Protein AF-A0A847TQL8-F1 (afdb_monomer)

Mean predicted aligned error: 7.05 Å

Structure (mmCIF, N/CA/C/O backbone):
data_AF-A0A847TQL8-F1
#
_entry.id   AF-A0A847TQL8-F1
#
loop_
_atom_site.group_PDB
_atom_site.id
_atom_site.type_symbol
_atom_site.label_atom_id
_atom_site.label_alt_id
_atom_site.label_comp_id
_atom_site.label_asym_id
_atom_site.label_entity_id
_atom_site.label_seq_id
_atom_site.pdbx_PDB_ins_code
_atom_site.Cartn_x
_atom_site.Cartn_y
_atom_site.Cartn_z
_atom_site.occupancy
_atom_site.B_iso_or_equiv
_atom_site.auth_seq_id
_atom_site.auth_comp_id
_atom_site.auth_asym_id
_atom_site.auth_atom_id
_atom_site.pdbx_PDB_model_num
ATOM 1 N N . ARG A 1 1 ? -15.020 -23.246 -9.853 1.00 45.59 1 ARG A N 1
ATOM 2 C CA . ARG A 1 1 ? -15.043 -21.832 -10.318 1.00 45.59 1 ARG A CA 1
ATOM 3 C C . ARG A 1 1 ? -15.490 -20.932 -9.155 1.00 45.59 1 ARG A C 1
ATOM 5 O O . ARG A 1 1 ? -16.682 -20.817 -8.919 1.00 45.59 1 ARG A O 1
ATOM 12 N N . LYS A 1 2 ? -14.569 -20.376 -8.351 1.00 48.03 2 LYS A N 1
ATOM 13 C CA . LYS A 1 2 ? -14.914 -19.567 -7.159 1.00 48.03 2 LYS A CA 1
ATOM 14 C C . LYS A 1 2 ? -14.966 -18.086 -7.560 1.00 48.03 2 LYS A C 1
ATOM 16 O O . LYS A 1 2 ? -13.958 -17.394 -7.501 1.00 48.03 2 LYS A O 1
ATOM 21 N N . ARG A 1 3 ? -16.114 -17.642 -8.083 1.00 57.88 3 ARG A N 1
ATOM 22 C CA . ARG A 1 3 ? -16.359 -16.225 -8.404 1.00 57.88 3 ARG A CA 1
ATOM 23 C C . ARG A 1 3 ? -16.504 -15.415 -7.096 1.00 57.88 3 ARG A C 1
ATOM 25 O O . ARG A 1 3 ? -17.026 -15.950 -6.122 1.00 57.88 3 ARG A O 1
ATOM 32 N N . TYR A 1 4 ? -16.056 -14.155 -7.102 1.00 62.69 4 TYR A N 1
ATOM 33 C CA . TYR A 1 4 ? -16.339 -13.111 -6.090 1.00 62.69 4 TYR A CA 1
ATOM 34 C C . TYR A 1 4 ? -15.659 -13.214 -4.710 1.00 62.69 4 TYR A C 1
ATOM 36 O O . TYR A 1 4 ? -16.274 -12.916 -3.694 1.00 62.69 4 TYR A O 1
ATOM 44 N N . LYS A 1 5 ? -14.386 -13.627 -4.629 1.00 75.44 5 LYS A N 1
ATOM 45 C CA . LYS A 1 5 ? -13.623 -13.489 -3.364 1.00 75.44 5 LYS A CA 1
ATOM 46 C C . LYS A 1 5 ? -12.709 -12.274 -3.328 1.00 75.44 5 LYS A C 1
ATOM 48 O O . LYS A 1 5 ? -12.542 -11.656 -2.283 1.00 75.44 5 LYS A O 1
ATOM 53 N N . TYR A 1 6 ? -12.110 -11.972 -4.464 1.00 82.31 6 TYR A N 1
ATOM 54 C CA . TYR A 1 6 ? -11.231 -10.839 -4.669 1.00 82.31 6 TYR A CA 1
ATOM 55 C C . TYR A 1 6 ? -11.198 -10.534 -6.165 1.00 82.31 6 TYR A C 1
ATOM 57 O O . TYR A 1 6 ? -11.468 -11.412 -6.990 1.00 82.31 6 TYR A O 1
ATOM 65 N N . ASN A 1 7 ? -10.861 -9.300 -6.502 1.00 87.50 7 ASN A N 1
ATOM 66 C CA . ASN A 1 7 ? -10.580 -8.849 -7.852 1.00 87.50 7 ASN A CA 1
ATOM 67 C C . ASN A 1 7 ? -9.190 -8.217 -7.871 1.00 87.50 7 ASN A C 1
ATOM 69 O O . ASN A 1 7 ? -8.826 -7.497 -6.945 1.00 87.50 7 ASN A O 1
ATOM 73 N N . GLY A 1 8 ? -8.401 -8.491 -8.900 1.00 90.88 8 GLY A N 1
ATOM 74 C CA . GLY A 1 8 ? -7.046 -7.976 -8.962 1.00 90.88 8 GLY A CA 1
ATOM 75 C C . GLY A 1 8 ? -6.226 -8.530 -10.112 1.00 90.88 8 GLY A C 1
ATOM 76 O O . GLY A 1 8 ? -6.578 -9.549 -10.704 1.00 90.88 8 GLY A O 1
ATOM 77 N N . GLY A 1 9 ? -5.117 -7.859 -10.389 1.00 94.50 9 GLY A N 1
ATOM 78 C CA . GLY A 1 9 ? -4.118 -8.243 -11.371 1.00 94.50 9 GLY A CA 1
ATOM 79 C C . GLY A 1 9 ? -2.725 -7.978 -10.817 1.00 94.50 9 GLY A C 1
ATOM 80 O O . GLY A 1 9 ? -2.505 -6.997 -10.113 1.00 94.50 9 GLY A O 1
ATOM 81 N N . LEU A 1 10 ? -1.792 -8.878 -11.108 1.00 95.62 10 LEU A N 1
ATOM 82 C CA . LEU A 1 10 ? -0.370 -8.700 -10.838 1.00 95.62 10 LEU A CA 1
ATOM 83 C C . LEU A 1 10 ? 0.345 -8.712 -12.184 1.00 95.62 10 LEU A C 1
ATOM 85 O O . LEU A 1 10 ? 0.195 -9.659 -12.954 1.00 95.62 10 LEU A O 1
ATOM 89 N N . ASN A 1 11 ? 1.121 -7.674 -12.453 1.00 96.31 11 ASN A N 1
ATOM 90 C CA . ASN A 1 11 ? 1.984 -7.593 -13.611 1.00 96.31 11 ASN A CA 1
ATOM 91 C C . ASN A 1 11 ? 3.410 -7.281 -13.160 1.00 96.31 11 ASN A C 1
ATOM 93 O O . ASN A 1 11 ? 3.661 -6.374 -12.363 1.00 96.31 11 ASN A O 1
ATOM 97 N N . LEU A 1 12 ? 4.331 -8.072 -13.693 1.00 95.56 12 LEU A N 1
ATOM 98 C CA . LEU A 1 12 ? 5.754 -7.950 -13.476 1.00 95.56 12 LEU A CA 1
ATOM 99 C C . LEU A 1 12 ? 6.413 -7.795 -14.840 1.00 95.56 12 LEU A C 1
ATOM 101 O O . LEU A 1 12 ? 6.272 -8.663 -15.700 1.00 95.56 12 LEU A O 1
ATOM 105 N N . SER A 1 13 ? 7.106 -6.682 -15.027 1.00 94.44 13 SER A N 1
ATOM 106 C CA . SER A 1 13 ? 7.786 -6.338 -16.269 1.00 94.44 13 SER A CA 1
ATOM 107 C C . SER A 1 13 ? 9.277 -6.186 -16.003 1.00 94.44 13 SER A C 1
ATOM 109 O O . SER A 1 13 ? 9.671 -5.497 -15.063 1.00 94.44 13 SER A O 1
ATOM 111 N N . PHE A 1 14 ? 10.101 -6.813 -16.838 1.00 94.00 14 PHE A N 1
ATOM 112 C CA . PHE A 1 14 ? 11.558 -6.711 -16.798 1.00 94.00 14 PHE A CA 1
ATOM 113 C C . PHE A 1 14 ? 12.082 -6.377 -18.185 1.00 94.00 14 PHE A C 1
ATOM 115 O O . PHE A 1 14 ? 11.607 -6.930 -19.176 1.00 94.00 14 PHE A O 1
ATOM 122 N N . ALA A 1 15 ? 13.086 -5.513 -18.245 1.00 93.12 15 ALA A N 1
ATOM 123 C CA . ALA A 1 15 ? 13.737 -5.137 -19.483 1.00 93.12 15 ALA A CA 1
ATOM 124 C C . ALA A 1 15 ? 15.240 -4.951 -19.273 1.00 93.12 15 ALA A C 1
ATOM 126 O O . ALA A 1 15 ? 15.699 -4.496 -18.226 1.00 93.12 15 ALA A O 1
ATOM 127 N N . ASN A 1 16 ? 16.012 -5.320 -20.289 1.00 92.25 16 ASN A N 1
ATOM 128 C CA . ASN A 1 16 ? 17.446 -5.082 -20.335 1.00 92.25 16 ASN A CA 1
ATOM 129 C C . ASN A 1 16 ? 17.763 -4.319 -21.618 1.00 92.25 16 ASN A C 1
ATOM 131 O O . ASN A 1 16 ? 17.829 -4.906 -22.699 1.00 92.25 16 ASN A O 1
ATOM 135 N N . THR A 1 17 ? 17.934 -3.011 -21.489 1.00 89.25 17 THR A N 1
ATOM 136 C CA . THR A 1 17 ? 18.168 -2.111 -22.613 1.00 89.25 17 THR A CA 1
ATOM 137 C C . THR A 1 17 ? 19.664 -1.908 -22.787 1.00 89.25 17 THR A C 1
ATOM 139 O O . THR A 1 17 ? 20.356 -1.508 -21.852 1.00 89.25 17 THR A O 1
ATOM 142 N N . ARG A 1 18 ? 20.178 -2.197 -23.984 1.00 89.12 18 ARG A N 1
ATOM 143 C CA . ARG A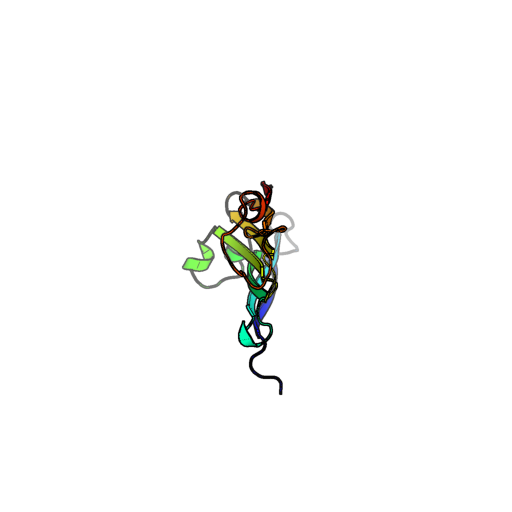 1 18 ? 21.588 -2.013 -24.349 1.00 89.12 18 ARG A CA 1
ATOM 144 C C . ARG A 1 18 ? 21.695 -0.813 -25.284 1.00 89.12 18 ARG A C 1
ATOM 146 O O . ARG A 1 18 ? 20.964 -0.749 -26.268 1.00 89.12 18 ARG A O 1
ATOM 153 N N . PHE A 1 19 ? 22.597 0.107 -24.979 1.00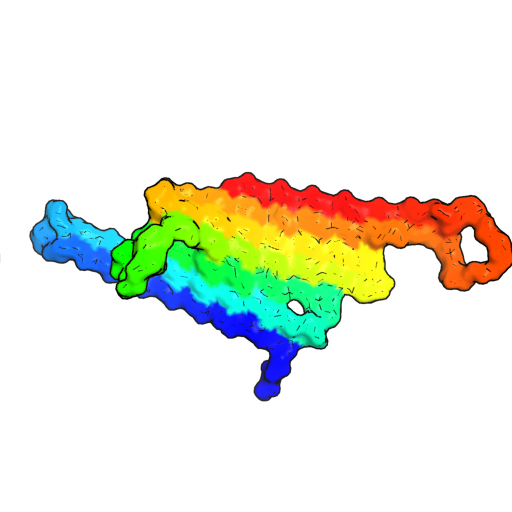 87.31 19 PHE A N 1
ATOM 154 C CA . PHE A 1 19 ? 22.896 1.279 -25.794 1.00 87.31 19 PHE A CA 1
ATOM 155 C C . PHE A 1 19 ? 24.312 1.154 -26.348 1.00 87.31 19 PHE A C 1
ATOM 157 O O . PHE A 1 19 ? 25.213 0.761 -25.609 1.00 87.31 19 PHE A O 1
ATOM 164 N N . GLY A 1 20 ? 24.494 1.508 -27.620 1.00 86.06 20 GLY A N 1
ATOM 165 C CA . GLY A 1 20 ? 25.793 1.464 -28.292 1.00 86.06 20 GLY A CA 1
ATOM 166 C C . GLY A 1 20 ? 26.251 0.058 -28.692 1.00 86.06 20 GLY A C 1
ATOM 167 O O . GLY A 1 20 ? 25.578 -0.946 -28.435 1.00 86.06 20 GLY A O 1
ATOM 168 N N . ASP A 1 21 ? 27.413 0.002 -29.340 1.00 84.75 21 ASP A N 1
ATOM 169 C CA . ASP A 1 21 ? 28.052 -1.243 -29.760 1.00 84.75 21 ASP A CA 1
ATOM 170 C C . ASP A 1 21 ? 28.888 -1.830 -28.604 1.00 84.75 21 ASP A C 1
ATOM 172 O O . ASP A 1 21 ? 29.770 -1.145 -28.082 1.00 84.75 21 ASP A O 1
ATOM 176 N N . PRO A 1 22 ? 28.675 -3.098 -28.204 1.00 83.12 22 PRO A N 1
ATOM 177 C CA . PRO A 1 22 ? 29.522 -3.781 -27.225 1.00 83.12 22 PRO A CA 1
ATOM 178 C C . PRO A 1 22 ? 31.026 -3.774 -27.549 1.00 83.12 22 PRO A C 1
ATOM 180 O O . PRO A 1 22 ? 31.841 -3.905 -26.633 1.00 83.12 22 PRO A O 1
ATOM 183 N N . ALA A 1 23 ? 31.400 -3.647 -28.825 1.00 82.81 23 ALA A N 1
ATOM 184 C CA . ALA A 1 23 ? 32.784 -3.548 -29.276 1.00 82.81 23 ALA A CA 1
ATOM 185 C C . ALA A 1 23 ? 33.431 -2.193 -28.932 1.00 82.81 23 ALA A C 1
ATOM 187 O O . ALA A 1 23 ? 34.651 -2.121 -28.779 1.00 82.81 23 ALA A O 1
ATOM 188 N N . VAL A 1 24 ? 32.635 -1.135 -28.738 1.00 84.06 24 VAL A N 1
ATOM 189 C CA . VAL A 1 24 ? 33.100 0.219 -28.404 1.00 84.06 24 VAL A CA 1
ATOM 190 C C . VAL A 1 24 ? 32.754 0.528 -26.945 1.00 84.06 24 VAL A C 1
ATOM 192 O O . VAL A 1 24 ? 31.738 1.140 -26.618 1.00 84.06 24 VAL A O 1
ATOM 195 N N . LYS A 1 25 ? 33.628 0.091 -26.027 1.00 75.25 25 LYS A N 1
ATOM 196 C CA . LYS A 1 25 ? 33.394 0.162 -24.568 1.00 75.25 25 LYS A CA 1
ATOM 197 C C . LYS A 1 25 ? 33.098 1.565 -24.023 1.00 75.25 25 LYS A C 1
ATOM 199 O O . LYS A 1 25 ? 32.470 1.662 -22.976 1.00 75.25 25 LYS A O 1
ATOM 204 N N . SER A 1 26 ? 33.555 2.627 -24.686 1.00 81.75 26 SER A N 1
ATOM 205 C CA . SER A 1 26 ? 33.304 4.013 -24.267 1.00 81.75 26 SER A CA 1
ATOM 206 C C . SER A 1 26 ? 31.854 4.460 -24.474 1.00 81.75 26 SER A C 1
ATOM 208 O O . SER A 1 26 ? 31.407 5.375 -23.790 1.00 81.75 26 SER A O 1
ATOM 210 N N . GLU A 1 27 ? 31.124 3.823 -25.391 1.00 81.75 27 GLU A N 1
ATOM 211 C CA . GLU A 1 27 ? 29.742 4.177 -25.750 1.00 81.75 27 GLU A CA 1
ATOM 212 C C . GLU A 1 27 ? 28.723 3.131 -25.279 1.00 81.75 27 GLU A C 1
ATOM 214 O O . GLU A 1 27 ? 27.522 3.403 -25.216 1.00 81.75 27 GLU A O 1
ATOM 219 N N . PHE A 1 28 ? 29.196 1.934 -24.919 1.00 87.00 28 PHE A N 1
ATOM 220 C CA . PHE A 1 28 ? 28.338 0.855 -24.462 1.00 87.00 28 PHE A CA 1
ATOM 221 C C . PHE A 1 28 ? 27.821 1.103 -23.041 1.00 87.00 28 PHE A C 1
ATOM 223 O O . PHE A 1 28 ? 28.586 1.150 -22.076 1.00 87.00 28 PHE A O 1
ATOM 230 N N . SER A 1 29 ? 26.499 1.171 -22.886 1.00 87.06 29 SER A N 1
ATOM 231 C CA . SER A 1 29 ? 25.857 1.144 -21.570 1.00 87.06 29 SER A CA 1
ATOM 232 C C . SER A 1 29 ? 24.669 0.194 -21.548 1.00 87.06 29 SER A C 1
ATOM 234 O O . SER A 1 29 ? 24.048 -0.101 -22.570 1.00 87.06 29 SER A O 1
ATOM 236 N N . THR A 1 30 ? 24.345 -0.311 -20.362 1.00 88.56 30 THR A N 1
ATOM 237 C CA . THR A 1 30 ? 23.204 -1.206 -20.165 1.00 88.56 30 THR A CA 1
ATOM 238 C C . THR A 1 30 ? 22.335 -0.704 -19.033 1.00 88.56 30 THR A C 1
ATOM 240 O O . THR A 1 30 ? 22.850 -0.382 -17.962 1.00 88.56 30 THR A O 1
ATOM 243 N N . SER A 1 31 ? 21.025 -0.700 -19.241 1.00 89.75 31 SER A N 1
ATOM 244 C CA . SER A 1 31 ? 20.032 -0.390 -18.222 1.00 89.75 31 SER A CA 1
ATOM 245 C C . SER A 1 31 ? 19.179 -1.624 -17.956 1.00 89.75 31 SER A C 1
ATOM 247 O O . SER A 1 31 ? 18.575 -2.183 -18.870 1.00 89.75 31 SER A O 1
ATOM 249 N N . LYS A 1 32 ? 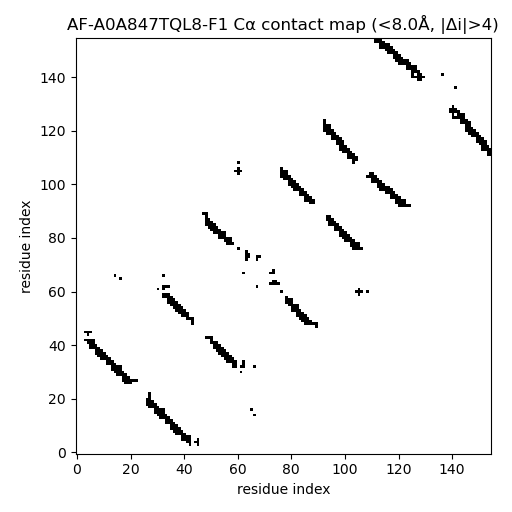19.172 -2.074 -16.699 1.00 92.94 32 LYS A N 1
ATOM 250 C CA . LYS A 1 32 ? 18.322 -3.169 -16.230 1.00 92.94 32 LYS A CA 1
ATOM 251 C C . LYS A 1 32 ? 17.153 -2.557 -15.484 1.00 92.94 32 LYS A C 1
ATOM 253 O O . LYS A 1 32 ? 17.327 -2.031 -14.387 1.00 92.94 32 LYS A O 1
ATOM 258 N N . ASP A 1 33 ? 15.984 -2.634 -16.090 1.00 94.38 33 ASP A N 1
ATOM 259 C CA . ASP A 1 33 ? 14.775 -2.009 -15.593 1.00 94.38 33 ASP A CA 1
ATOM 260 C C . ASP A 1 33 ? 13.751 -3.054 -15.176 1.00 94.38 33 ASP A C 1
ATOM 262 O O . ASP A 1 33 ? 13.611 -4.109 -15.799 1.00 94.38 33 ASP A O 1
ATOM 266 N N . PHE A 1 34 ? 12.998 -2.741 -14.127 1.00 95.06 34 PHE A N 1
ATOM 267 C CA . PHE A 1 34 ? 11.856 -3.548 -13.727 1.00 95.06 34 PHE A CA 1
ATOM 268 C C . PHE A 1 34 ? 10.701 -2.671 -13.266 1.00 95.06 34 PHE A C 1
ATOM 270 O O . PHE A 1 34 ? 10.899 -1.552 -12.786 1.00 95.06 34 PHE A O 1
ATOM 277 N N . ARG A 1 35 ? 9.488 -3.207 -13.388 1.00 94.75 35 ARG A N 1
ATOM 278 C CA . ARG A 1 35 ? 8.274 -2.617 -12.836 1.00 94.75 35 ARG A CA 1
ATOM 279 C C . ARG A 1 35 ? 7.353 -3.700 -12.304 1.00 94.75 35 ARG A C 1
ATOM 281 O O . ARG A 1 35 ? 7.091 -4.698 -12.971 1.00 94.75 35 ARG A O 1
ATOM 288 N N . VAL A 1 36 ? 6.831 -3.460 -11.113 1.00 96.06 36 VAL A N 1
ATOM 289 C CA . VAL A 1 36 ? 5.793 -4.251 -10.466 1.00 96.06 36 VAL A CA 1
ATOM 290 C C . VAL A 1 36 ? 4.541 -3.395 -10.406 1.00 96.06 36 VAL A C 1
ATOM 292 O O . VAL A 1 36 ? 4.559 -2.303 -9.838 1.00 96.06 36 VAL A O 1
ATOM 295 N N . THR A 1 37 ? 3.445 -3.899 -10.960 1.00 96.38 37 THR A N 1
ATOM 296 C CA . THR A 1 37 ? 2.119 -3.326 -10.739 1.00 96.38 37 THR A CA 1
ATOM 297 C C . THR A 1 37 ? 1.200 -4.392 -10.173 1.00 96.38 37 THR A C 1
ATOM 299 O O . THR A 1 37 ? 1.118 -5.504 -10.689 1.00 96.38 37 THR A O 1
ATOM 302 N N . TRP A 1 38 ? 0.538 -4.079 -9.068 1.00 96.62 38 TRP A N 1
ATOM 303 C CA . TRP A 1 38 ? -0.382 -5.001 -8.424 1.00 96.62 38 TRP A CA 1
ATOM 304 C C . TRP A 1 38 ? -1.605 -4.251 -7.937 1.00 96.62 38 TRP A C 1
ATOM 306 O O . TRP A 1 38 ? -1.516 -3.393 -7.063 1.00 96.62 38 TRP A O 1
ATOM 316 N N . ASN A 1 39 ? -2.757 -4.596 -8.492 1.00 96.06 39 ASN A N 1
ATOM 317 C CA . ASN A 1 39 ? -4.041 -4.151 -7.990 1.00 96.06 39 ASN A CA 1
ATOM 318 C C . ASN A 1 39 ? -4.751 -5.332 -7.330 1.00 96.06 39 ASN A C 1
ATOM 320 O O . ASN A 1 39 ? -4.826 -6.424 -7.892 1.00 96.06 39 ASN A O 1
ATOM 324 N N . HIS A 1 40 ? -5.294 -5.121 -6.140 1.00 94.69 40 HIS A N 1
ATOM 325 C CA . HIS A 1 40 ? -6.086 -6.107 -5.424 1.00 94.69 40 HIS A CA 1
ATOM 326 C C . HIS A 1 40 ? -7.187 -5.414 -4.635 1.00 94.69 40 HIS A C 1
ATOM 328 O O . HIS A 1 40 ? -6.959 -4.404 -3.978 1.00 94.69 40 HIS A O 1
ATOM 334 N N . SER A 1 41 ? -8.378 -5.988 -4.666 1.00 93.19 41 SER A N 1
ATOM 335 C CA . SER A 1 41 ? -9.517 -5.572 -3.868 1.00 93.19 41 SER A CA 1
ATOM 336 C C . SER A 1 41 ? -10.265 -6.817 -3.422 1.00 93.19 41 SER A C 1
ATOM 338 O O . SER A 1 41 ? -10.704 -7.628 -4.243 1.00 93.19 41 SER A O 1
ATOM 340 N N . MET A 1 42 ? -10.371 -6.998 -2.112 1.00 91.06 42 MET A N 1
ATOM 341 C CA . MET A 1 42 ? -11.150 -8.078 -1.531 1.00 91.06 42 MET A CA 1
ATOM 342 C C . MET A 1 42 ? -12.639 -7.715 -1.495 1.00 91.06 42 MET A C 1
ATOM 344 O O . MET A 1 42 ? -13.000 -6.592 -1.151 1.00 91.06 42 MET A O 1
ATOM 348 N N . ASP A 1 43 ? -13.515 -8.676 -1.801 1.00 86.38 43 ASP A N 1
ATOM 349 C CA . ASP A 1 43 ? -14.955 -8.485 -1.601 1.00 86.38 43 ASP A CA 1
ATOM 350 C C . ASP A 1 43 ? -15.275 -8.572 -0.099 1.00 86.38 43 ASP A C 1
ATOM 352 O O . ASP A 1 43 ? -14.994 -9.585 0.552 1.00 86.38 43 ASP A O 1
ATOM 356 N N . SER A 1 44 ? -15.885 -7.525 0.459 1.00 79.44 44 SER A N 1
ATOM 357 C CA . SER A 1 44 ? -16.254 -7.462 1.877 1.00 79.44 44 SER A CA 1
ATOM 358 C C . SER A 1 44 ? -17.272 -8.535 2.281 1.00 79.44 44 SER A C 1
ATOM 360 O O . SER A 1 44 ? -17.299 -8.953 3.440 1.00 79.44 44 SER A O 1
ATOM 362 N N . LYS A 1 45 ? -18.067 -9.058 1.337 1.00 83.62 45 LYS A N 1
ATOM 363 C CA . LYS A 1 45 ? -18.976 -10.192 1.568 1.00 83.62 45 LYS A CA 1
ATOM 364 C C . LYS A 1 45 ? -18.231 -11.519 1.674 1.00 83.62 45 LYS A C 1
ATOM 366 O O . LYS A 1 45 ? -18.723 -12.444 2.316 1.00 83.62 45 LYS A O 1
ATOM 371 N N . ALA A 1 46 ? -17.047 -11.636 1.069 1.00 85.31 46 ALA A N 1
ATOM 372 C CA . ALA A 1 46 ? -16.263 -12.868 1.110 1.00 85.31 46 ALA A CA 1
ATOM 373 C C . ALA A 1 46 ? -15.624 -13.111 2.484 1.00 85.31 46 ALA A C 1
ATOM 375 O O . ALA A 1 46 ? -15.409 -14.269 2.857 1.00 85.31 46 ALA A O 1
ATOM 376 N N . ARG A 1 47 ? -15.316 -12.036 3.224 1.00 87.12 47 ARG A N 1
ATOM 377 C CA . ARG A 1 47 ? -14.905 -12.060 4.636 1.00 87.12 47 ARG A CA 1
ATOM 378 C C . ARG A 1 47 ? -15.446 -10.826 5.371 1.00 87.12 47 ARG A C 1
ATOM 380 O O . ARG A 1 47 ? -14.757 -9.810 5.432 1.00 87.12 47 ARG A O 1
ATOM 387 N N . PRO A 1 48 ? -16.643 -10.920 5.971 1.00 89.44 48 PRO A N 1
ATOM 388 C CA . PRO A 1 48 ? -17.198 -9.840 6.776 1.00 89.44 48 PRO A CA 1
ATOM 389 C C . PRO A 1 48 ? -16.226 -9.397 7.875 1.00 89.44 48 PRO A C 1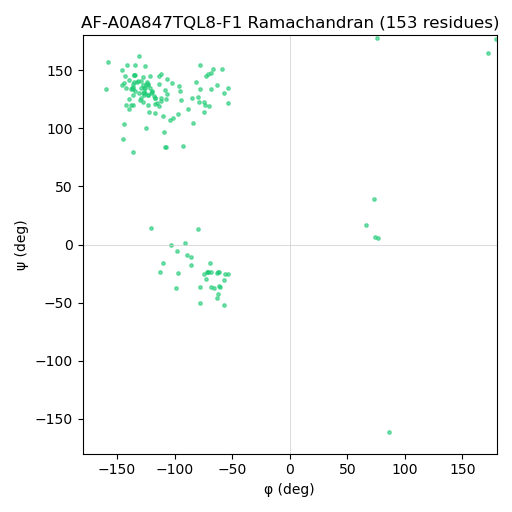
ATOM 391 O O . PRO A 1 48 ? -15.627 -10.228 8.560 1.00 89.44 48 PRO A O 1
ATOM 394 N N . GLY A 1 49 ? -16.059 -8.085 8.034 1.00 90.69 49 GLY A N 1
ATOM 395 C CA . GLY A 1 49 ? -15.140 -7.511 9.018 1.00 90.69 49 GLY A CA 1
ATOM 396 C C . GLY A 1 49 ? -13.662 -7.564 8.623 1.00 90.69 49 GLY A C 1
ATOM 397 O O . GLY A 1 49 ? -12.827 -7.182 9.431 1.00 90.69 49 GLY A O 1
ATOM 398 N N . VAL A 1 50 ? -13.302 -8.003 7.413 1.00 93.94 50 VAL A N 1
ATOM 399 C CA . VAL A 1 50 ? -11.932 -7.900 6.888 1.00 93.94 50 VAL A CA 1
ATOM 400 C C . VAL A 1 50 ? -11.964 -7.195 5.540 1.00 93.94 50 VAL A C 1
ATOM 402 O O . VAL A 1 50 ? -12.722 -7.578 4.652 1.00 93.94 50 VAL A O 1
ATOM 405 N N . ASN A 1 51 ? -11.111 -6.193 5.371 1.00 93.62 51 ASN A N 1
ATOM 406 C CA . ASN A 1 51 ? -10.852 -5.568 4.086 1.00 93.62 51 ASN A CA 1
ATOM 407 C C . ASN A 1 51 ? -9.354 -5.638 3.787 1.00 93.62 51 ASN A C 1
ATOM 409 O O . ASN A 1 51 ? -8.512 -5.477 4.672 1.00 93.62 51 ASN A O 1
ATOM 413 N N . PHE A 1 52 ? -9.033 -5.913 2.532 1.00 95.12 52 PHE A N 1
ATOM 414 C CA . PHE A 1 52 ? -7.677 -5.884 2.029 1.00 95.12 52 PHE A CA 1
ATOM 415 C C . PHE A 1 52 ? -7.679 -5.266 0.632 1.00 95.12 52 PHE A C 1
ATOM 417 O O . PHE A 1 52 ? -8.396 -5.724 -0.265 1.00 95.12 52 PHE A O 1
ATOM 424 N N . GLY A 1 53 ? -6.868 -4.228 0.465 1.00 95.44 53 GLY A N 1
ATOM 425 C CA . GLY A 1 53 ? -6.693 -3.504 -0.781 1.00 95.44 53 GLY A CA 1
ATOM 426 C C . GLY A 1 53 ? -5.216 -3.297 -1.075 1.00 95.44 53 GLY A C 1
ATOM 427 O O . GLY A 1 53 ? -4.434 -2.995 -0.177 1.00 95.44 53 GLY A O 1
ATOM 428 N N . ALA A 1 54 ? -4.831 -3.436 -2.337 1.00 96.69 54 ALA A N 1
ATOM 429 C CA . ALA 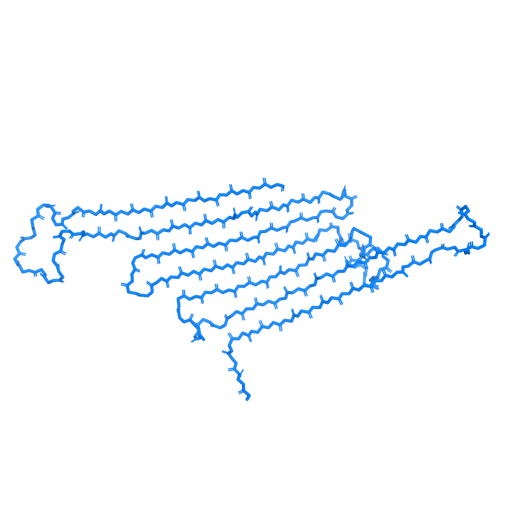A 1 54 ? -3.495 -3.100 -2.802 1.00 96.69 54 ALA A CA 1
ATOM 430 C C . ALA A 1 54 ? -3.578 -2.341 -4.125 1.00 96.69 54 ALA A C 1
ATOM 432 O O . ALA A 1 54 ? -4.322 -2.719 -5.029 1.00 96.69 54 ALA A O 1
ATOM 433 N N . ALA A 1 55 ? -2.796 -1.278 -4.227 1.00 97.12 55 ALA A N 1
ATOM 434 C CA . ALA A 1 55 ? -2.532 -0.514 -5.431 1.00 97.12 55 ALA A CA 1
ATOM 435 C C . ALA A 1 55 ? -1.029 -0.233 -5.448 1.00 97.12 55 ALA A C 1
ATOM 437 O O . ALA A 1 55 ? -0.567 0.814 -5.003 1.00 97.12 55 ALA A O 1
ATOM 438 N N . VAL A 1 56 ? -0.256 -1.228 -5.870 1.00 96.75 56 VAL A N 1
ATOM 439 C CA . VAL A 1 56 ? 1.201 -1.165 -5.944 1.00 96.75 56 VAL A CA 1
ATOM 440 C C . VAL A 1 56 ? 1.612 -0.776 -7.348 1.00 96.75 56 VAL A C 1
ATOM 442 O O . VAL A 1 56 ? 1.157 -1.358 -8.332 1.00 96.75 56 VAL A O 1
ATOM 445 N N . ASN A 1 57 ? 2.508 0.191 -7.419 1.00 95.81 57 ASN A N 1
ATOM 446 C CA . ASN A 1 57 ? 3.237 0.582 -8.602 1.00 95.81 57 ASN A CA 1
ATOM 447 C C . ASN A 1 57 ? 4.654 0.980 -8.167 1.00 95.81 57 ASN A C 1
ATOM 449 O O . ASN A 1 57 ? 4.870 2.042 -7.579 1.00 95.81 57 ASN A O 1
ATOM 453 N N . PHE A 1 58 ? 5.602 0.083 -8.417 1.00 94.25 58 PHE A N 1
ATOM 454 C CA . PHE A 1 58 ?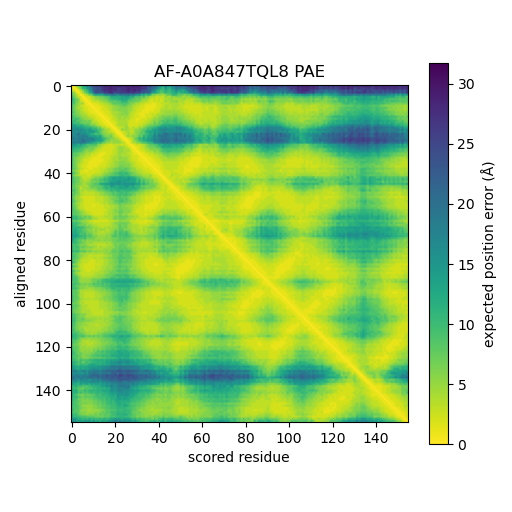 6.998 0.208 -8.014 1.00 94.25 58 PHE A CA 1
ATOM 455 C C . PHE A 1 58 ? 7.908 -0.164 -9.182 1.00 94.25 58 PHE A C 1
ATOM 457 O O . PHE A 1 58 ? 7.569 -1.043 -9.973 1.00 94.25 58 PHE A O 1
ATOM 464 N N . GLY A 1 59 ? 9.063 0.478 -9.310 1.00 93.44 59 GLY A N 1
ATOM 465 C CA . GLY A 1 59 ? 9.985 0.180 -10.396 1.00 93.44 59 GLY A CA 1
ATOM 466 C C . GLY A 1 59 ? 11.236 1.041 -10.388 1.00 93.44 59 GLY A C 1
ATOM 467 O O . GLY A 1 59 ? 11.400 1.949 -9.571 1.00 93.44 59 GLY A O 1
ATOM 468 N N . THR A 1 60 ? 12.134 0.751 -11.323 1.00 91.88 60 THR A N 1
ATOM 469 C CA . THR A 1 60 ? 13.372 1.515 -11.494 1.00 91.88 60 THR A CA 1
ATOM 470 C C . THR A 1 60 ? 13.087 2.926 -12.007 1.00 91.88 60 THR A C 1
ATOM 472 O O . THR A 1 60 ? 12.171 3.149 -12.802 1.00 91.88 60 THR A O 1
ATOM 475 N N . SER A 1 61 ? 13.921 3.892 -11.607 1.00 89.81 61 SER A N 1
ATOM 476 C CA . SER A 1 61 ? 13.838 5.287 -12.073 1.00 89.81 61 SER A CA 1
ATOM 477 C C . SER A 1 61 ? 13.922 5.420 -13.595 1.00 89.81 61 SER A C 1
ATOM 479 O O . SER A 1 61 ? 13.338 6.324 -14.183 1.00 89.81 61 SER A O 1
ATOM 481 N N . SER A 1 62 ? 14.643 4.511 -14.249 1.00 89.69 62 SER A N 1
ATOM 482 C CA . SER A 1 62 ? 14.839 4.487 -15.698 1.00 89.69 62 SER A CA 1
ATOM 483 C C . SER A 1 62 ? 13.730 3.767 -16.470 1.00 89.69 62 SER A C 1
ATOM 485 O O . SER A 1 62 ? 13.647 3.949 -17.686 1.00 89.69 62 SER A O 1
ATOM 487 N N . TYR A 1 63 ? 12.820 3.040 -15.802 1.00 91.38 63 TYR A N 1
ATOM 488 C CA . TYR A 1 63 ? 11.793 2.244 -16.480 1.00 91.38 63 TYR A CA 1
ATOM 489 C C . TYR A 1 63 ? 10.927 3.095 -17.414 1.00 91.38 63 TYR A C 1
ATOM 491 O O . TYR A 1 63 ? 10.815 2.789 -18.602 1.00 91.38 63 TYR A O 1
ATOM 499 N N . ASN A 1 64 ? 10.365 4.196 -16.897 1.00 90.69 64 ASN A N 1
ATOM 500 C CA . ASN A 1 64 ? 9.528 5.116 -17.674 1.00 90.69 64 ASN A CA 1
ATOM 501 C C . ASN A 1 64 ? 10.311 5.786 -18.812 1.00 90.69 64 ASN A C 1
ATOM 503 O O . ASN A 1 64 ? 9.720 6.192 -19.800 1.00 90.69 64 ASN A O 1
ATOM 507 N N . ARG A 1 65 ? 11.639 5.901 -18.720 1.00 88.06 65 ARG A N 1
ATOM 508 C CA . ARG A 1 65 ? 12.438 6.551 -19.764 1.00 88.06 65 ARG A CA 1
ATOM 509 C C . ARG A 1 65 ? 12.671 5.650 -20.974 1.00 88.06 65 ARG A C 1
ATOM 511 O O . ARG A 1 65 ? 12.723 6.166 -22.093 1.00 88.06 65 ARG A O 1
ATOM 518 N N . TYR A 1 66 ? 12.852 4.351 -20.747 1.00 87.69 66 TYR A N 1
ATOM 519 C CA . TYR A 1 66 ? 13.321 3.418 -21.776 1.00 87.69 66 TYR A CA 1
ATOM 520 C C . TYR A 1 66 ? 12.284 2.385 -22.217 1.00 87.69 66 TYR A C 1
ATOM 522 O O . TYR A 1 66 ? 12.375 1.901 -23.339 1.00 87.69 66 TYR A O 1
ATOM 530 N N . ASN A 1 67 ? 11.292 2.069 -21.382 1.00 87.62 67 ASN A N 1
ATOM 531 C CA . ASN A 1 67 ? 10.442 0.888 -21.572 1.00 87.62 67 ASN A CA 1
ATOM 532 C C . ASN A 1 67 ? 8.952 1.221 -21.734 1.00 87.62 67 ASN A C 1
ATOM 534 O O . ASN A 1 67 ? 8.105 0.338 -21.611 1.00 87.62 67 ASN A O 1
ATOM 538 N N . VAL A 1 68 ? 8.613 2.489 -21.987 1.00 86.44 68 VAL A N 1
ATOM 539 C CA . VAL A 1 68 ? 7.234 2.924 -22.255 1.00 86.44 68 VAL A CA 1
ATOM 540 C C . VAL A 1 68 ? 7.163 3.715 -23.559 1.00 86.44 68 VAL A C 1
ATOM 542 O O . VAL A 1 68 ? 8.074 4.473 -23.899 1.00 86.44 68 VAL A O 1
ATOM 545 N N . TYR A 1 69 ? 6.058 3.536 -24.280 1.00 87.81 69 TYR A N 1
ATOM 546 C CA . TYR A 1 69 ? 5.805 4.198 -25.563 1.00 87.81 69 TYR A CA 1
ATOM 547 C C . TYR A 1 69 ? 4.941 5.458 -25.424 1.00 87.81 69 TYR A C 1
ATOM 549 O O . TYR A 1 69 ? 5.022 6.353 -26.260 1.00 87.81 69 TYR A O 1
ATOM 557 N N . ASP A 1 70 ? 4.134 5.541 -24.363 1.00 91.25 70 ASP A N 1
ATOM 558 C CA . ASP A 1 70 ? 3.252 6.676 -24.089 1.00 91.25 70 ASP A CA 1
ATOM 559 C C . ASP A 1 70 ? 4.022 7.874 -23.506 1.00 91.25 70 ASP A C 1
ATOM 561 O O . ASP A 1 70 ? 4.817 7.729 -22.572 1.00 91.25 70 ASP A O 1
ATOM 565 N N . TYR A 1 71 ? 3.751 9.069 -24.038 1.00 88.94 71 TYR A N 1
ATOM 566 C CA . TYR A 1 71 ? 4.417 10.306 -23.626 1.00 88.94 71 TYR A CA 1
ATOM 567 C C . TYR A 1 71 ? 4.145 10.651 -22.159 1.00 88.94 71 TYR A C 1
ATOM 569 O O . TYR A 1 71 ? 5.084 10.947 -21.420 1.00 88.94 71 TYR A O 1
ATOM 577 N N . ASN A 1 72 ? 2.886 10.570 -21.717 1.00 90.12 72 ASN A N 1
ATOM 578 C CA . ASN A 1 72 ? 2.491 10.977 -20.366 1.00 90.12 72 ASN A CA 1
ATOM 579 C C . ASN A 1 72 ? 3.184 10.122 -19.303 1.00 90.12 72 ASN A C 1
ATOM 581 O O . ASN A 1 72 ? 3.688 10.632 -18.305 1.00 90.12 72 ASN A O 1
ATOM 585 N N . THR A 1 73 ? 3.259 8.816 -19.542 1.00 87.94 73 THR A N 1
ATOM 586 C CA . THR A 1 73 ? 3.950 7.872 -18.661 1.00 87.94 73 THR A CA 1
ATOM 587 C C . THR A 1 73 ? 5.457 8.102 -18.681 1.00 87.94 73 THR A C 1
ATOM 589 O O . THR A 1 73 ? 6.104 8.009 -17.641 1.00 87.94 73 THR A O 1
ATOM 592 N N . ARG A 1 74 ? 6.026 8.448 -19.841 1.00 89.69 74 ARG A N 1
ATOM 593 C CA . ARG A 1 74 ? 7.466 8.685 -20.000 1.00 89.69 74 ARG A CA 1
ATOM 594 C C . ARG A 1 74 ? 7.971 9.899 -19.228 1.00 89.69 74 ARG A C 1
ATOM 596 O O . ARG A 1 74 ? 9.080 9.856 -18.704 1.00 89.69 74 ARG A O 1
ATOM 603 N N . VAL A 1 75 ? 7.173 10.964 -19.161 1.00 91.06 75 VAL A N 1
ATOM 604 C CA . VAL A 1 75 ? 7.508 12.188 -18.409 1.00 91.06 75 VAL A CA 1
ATOM 605 C C . VAL A 1 75 ? 7.044 12.142 -16.952 1.00 91.06 75 VAL A C 1
ATOM 607 O O . VAL A 1 75 ? 7.399 13.014 -16.160 1.00 91.06 75 VAL A O 1
ATOM 610 N N . ASN A 1 76 ? 6.254 11.133 -16.577 1.00 91.50 76 ASN A N 1
ATOM 611 C CA . ASN A 1 76 ? 5.827 10.949 -15.203 1.00 91.50 76 ASN A CA 1
ATOM 612 C C . ASN A 1 76 ? 7.013 10.513 -14.334 1.00 91.50 76 ASN A C 1
ATOM 614 O O . ASN A 1 76 ? 7.595 9.444 -14.530 1.00 91.50 76 ASN A O 1
ATOM 618 N N . ASN A 1 77 ? 7.315 11.342 -13.338 1.00 91.69 77 ASN A N 1
ATOM 619 C CA . ASN A 1 77 ? 8.392 11.104 -12.387 1.00 91.69 77 ASN A CA 1
ATOM 620 C C . ASN A 1 77 ? 7.895 10.603 -11.029 1.00 91.69 77 ASN A C 1
ATOM 622 O O . ASN A 1 77 ? 8.724 10.365 -10.169 1.00 91.69 77 ASN A O 1
ATOM 626 N N . ASN A 1 78 ? 6.592 10.430 -10.809 1.00 93.06 78 ASN A N 1
ATOM 627 C CA . ASN A 1 78 ? 6.060 10.064 -9.496 1.00 93.06 78 ASN A CA 1
ATOM 628 C C . ASN A 1 78 ? 5.386 8.699 -9.565 1.00 93.06 78 ASN A C 1
ATOM 630 O O . ASN A 1 78 ? 4.325 8.553 -10.174 1.00 93.06 78 ASN A O 1
ATOM 634 N N . ILE A 1 79 ? 5.967 7.711 -8.891 1.00 94.81 79 ILE A N 1
ATOM 635 C CA . ILE A 1 79 ? 5.325 6.413 -8.688 1.00 94.81 79 ILE A CA 1
ATOM 636 C C . ILE A 1 79 ? 4.974 6.242 -7.215 1.00 94.81 79 ILE A C 1
ATOM 638 O O . ILE A 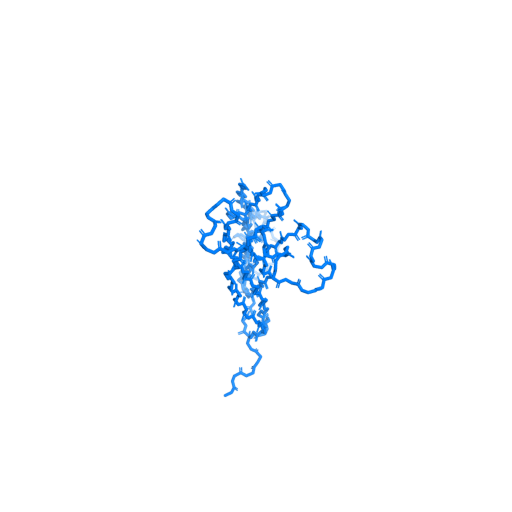1 79 ? 5.675 6.728 -6.332 1.00 94.81 79 ILE A O 1
ATOM 642 N N . GLY A 1 80 ? 3.879 5.546 -6.941 1.00 95.69 80 GLY A N 1
ATOM 643 C CA . GLY A 1 80 ? 3.399 5.351 -5.584 1.00 95.69 80 GLY A CA 1
ATOM 644 C C . GLY A 1 80 ? 2.756 3.990 -5.422 1.00 95.69 80 GLY A C 1
ATOM 645 O O . GLY A 1 80 ? 2.215 3.428 -6.371 1.00 95.69 80 GLY A O 1
ATOM 646 N N . SER A 1 81 ? 2.839 3.448 -4.216 1.00 96.75 81 SER A N 1
ATOM 647 C CA . SER A 1 81 ? 2.178 2.202 -3.854 1.00 96.75 81 SER A CA 1
ATOM 648 C C . SER A 1 81 ? 1.429 2.379 -2.544 1.00 96.75 81 SER A C 1
ATOM 650 O O . SER A 1 81 ? 1.931 3.025 -1.630 1.00 96.75 81 SER A O 1
ATOM 652 N N . SER A 1 82 ? 0.246 1.789 -2.439 1.00 97.00 82 SER A N 1
ATOM 653 C CA . SER A 1 82 ? -0.518 1.745 -1.197 1.00 97.00 82 SER A CA 1
ATOM 654 C C . SER A 1 82 ? -1.081 0.349 -0.992 1.00 97.00 82 SER A C 1
ATOM 656 O O . SER A 1 82 ? -1.704 -0.225 -1.887 1.00 97.00 82 SER A O 1
ATOM 658 N N . ILE A 1 83 ? -0.843 -0.216 0.183 1.00 97.19 83 ILE A N 1
ATOM 659 C CA . ILE A 1 83 ? -1.438 -1.473 0.622 1.00 97.19 83 ILE A CA 1
ATOM 660 C C . ILE A 1 83 ? -2.148 -1.179 1.928 1.00 97.19 83 ILE A C 1
ATOM 662 O O . ILE A 1 83 ? -1.558 -0.626 2.850 1.00 97.19 83 ILE A O 1
ATOM 666 N N . THR A 1 84 ? -3.412 -1.563 2.010 1.00 96.94 84 THR A N 1
ATOM 667 C CA . THR A 1 84 ? -4.241 -1.354 3.188 1.00 96.94 84 THR A CA 1
ATOM 668 C C . THR A 1 84 ? -4.868 -2.665 3.619 1.00 96.94 84 THR A C 1
ATOM 670 O O . THR A 1 84 ? -5.354 -3.468 2.821 1.00 96.94 84 THR A O 1
ATOM 673 N N . PHE A 1 85 ? -4.852 -2.884 4.922 1.00 96.19 85 PHE A N 1
ATOM 674 C CA . PHE A 1 85 ? -5.507 -3.992 5.579 1.00 96.19 85 PHE A CA 1
ATOM 675 C C . PHE A 1 85 ? -6.319 -3.434 6.734 1.00 96.19 85 PHE A C 1
ATOM 677 O O . PHE A 1 85 ? -5.803 -2.676 7.552 1.00 96.19 85 PHE A O 1
ATOM 684 N N . SER A 1 86 ? -7.581 -3.822 6.837 1.00 96.25 86 SER A N 1
ATOM 685 C CA . SER A 1 86 ? -8.377 -3.505 8.010 1.00 96.25 86 SER A CA 1
ATOM 686 C C . SER A 1 86 ? -9.167 -4.708 8.486 1.00 96.25 86 SER A C 1
ATOM 688 O O . SER A 1 86 ? -9.599 -5.567 7.713 1.00 96.25 86 SER A O 1
ATOM 690 N N . LYS A 1 87 ? -9.328 -4.782 9.802 1.00 95.88 87 LYS A N 1
ATOM 691 C CA . LYS A 1 87 ? -10.075 -5.822 10.482 1.00 95.88 87 LYS A CA 1
ATOM 692 C C . LYS A 1 87 ? -10.927 -5.217 11.585 1.00 95.88 87 LYS A C 1
ATOM 694 O O . LYS A 1 87 ? -10.413 -4.644 12.539 1.00 95.88 87 LYS A O 1
ATOM 699 N N . SER A 1 88 ? -12.229 -5.412 11.465 1.00 95.69 88 SER A N 1
ATOM 700 C CA . SER A 1 88 ? -13.212 -5.171 12.509 1.00 95.69 88 SER A CA 1
ATOM 701 C C . SER A 1 88 ? -13.701 -6.516 13.031 1.00 95.69 88 SER A C 1
ATOM 703 O O . SER A 1 88 ? -14.126 -7.386 12.264 1.00 95.69 88 SER A O 1
ATOM 705 N N . TRP A 1 89 ? -13.606 -6.728 14.339 1.00 95.06 89 TRP A N 1
ATOM 706 C CA . TRP A 1 89 ? -14.084 -7.963 14.948 1.00 95.06 89 TRP A CA 1
ATOM 707 C C . TRP A 1 89 ? -15.586 -7.839 15.200 1.00 95.06 89 TRP A C 1
ATOM 709 O O . TRP A 1 89 ? -16.012 -7.171 16.134 1.00 95.06 89 TRP A O 1
ATOM 719 N N . ILE A 1 90 ? -16.397 -8.496 14.372 1.00 90.88 90 ILE A N 1
ATOM 720 C CA . ILE A 1 90 ? -17.862 -8.444 14.475 1.00 90.88 90 ILE A CA 1
ATOM 721 C C . ILE A 1 90 ? -18.315 -8.895 15.871 1.00 90.88 90 ILE A C 1
ATOM 723 O O . ILE A 1 90 ? -17.882 -9.931 16.376 1.00 90.88 90 ILE A O 1
ATOM 727 N N . GLY A 1 91 ? -19.182 -8.100 16.502 1.00 90.00 91 GLY A N 1
ATOM 728 C CA . GLY A 1 91 ? -19.664 -8.350 17.864 1.00 90.00 91 GLY A CA 1
ATOM 729 C C . GLY A 1 91 ? -18.635 -8.055 18.963 1.00 90.00 91 GLY A C 1
ATOM 730 O O . GLY A 1 91 ? -18.884 -8.350 20.132 1.00 90.00 91 GLY A O 1
ATOM 731 N N . LYS A 1 92 ? -17.479 -7.483 18.614 1.00 93.12 92 LYS A N 1
ATOM 732 C CA . LYS A 1 92 ? -16.456 -7.014 19.548 1.00 93.12 92 LYS A CA 1
ATOM 733 C C . LYS A 1 92 ? -16.124 -5.545 19.255 1.00 93.12 92 LYS A C 1
ATOM 735 O O . LYS A 1 92 ? -16.251 -5.091 18.124 1.00 93.12 92 LYS A O 1
ATOM 740 N N . PRO A 1 93 ? -15.658 -4.789 20.255 1.00 94.19 93 PRO A N 1
ATOM 741 C CA . PRO A 1 93 ? -15.339 -3.370 20.102 1.00 94.19 93 PRO A CA 1
ATOM 742 C C . PRO A 1 93 ? -13.975 -3.123 19.433 1.00 94.19 93 PRO A C 1
ATOM 744 O O . PRO A 1 93 ? -13.462 -2.017 19.514 1.00 94.19 93 PRO A O 1
ATOM 747 N N . TYR A 1 94 ? -13.343 -4.130 18.826 1.00 96.44 94 TYR A N 1
ATOM 748 C CA . TYR A 1 94 ? -11.967 -4.032 18.337 1.00 96.44 94 TYR A CA 1
ATOM 749 C C . TYR A 1 94 ? -11.935 -3.687 16.851 1.00 96.44 94 TYR A C 1
ATOM 751 O O . TYR A 1 94 ? -12.653 -4.295 16.052 1.00 96.44 94 TYR A O 1
ATOM 759 N N . ASN A 1 95 ? -11.057 -2.763 16.477 1.00 96.44 95 ASN A N 1
ATOM 760 C CA . ASN A 1 95 ? -10.788 -2.379 15.099 1.00 96.44 95 ASN A CA 1
ATOM 761 C C . ASN A 1 95 ? -9.282 -2.208 14.903 1.00 96.44 95 ASN A C 1
ATOM 763 O O . ASN A 1 95 ? -8.610 -1.580 15.715 1.00 96.44 95 ASN A O 1
ATOM 767 N N . LEU A 1 96 ? -8.755 -2.763 13.821 1.00 97.06 96 LEU A N 1
ATOM 768 C CA . LEU A 1 96 ? -7.361 -2.652 13.419 1.00 97.06 96 LEU A CA 1
ATOM 769 C C . LEU A 1 96 ? -7.319 -2.168 11.977 1.00 97.06 96 LEU A C 1
ATOM 771 O O . LEU A 1 96 ? -7.949 -2.770 11.113 1.00 97.06 96 LEU A O 1
ATOM 775 N N . THR A 1 97 ? -6.527 -1.144 11.712 1.00 97.06 97 THR A N 1
ATOM 776 C CA . THR A 1 97 ? -6.157 -0.721 10.364 1.00 97.06 97 THR A CA 1
ATOM 777 C C . THR A 1 97 ? -4.644 -0.728 10.280 1.00 97.06 97 THR A C 1
ATOM 779 O O . THR A 1 97 ? -3.976 -0.306 11.216 1.00 97.06 97 THR A O 1
ATOM 782 N N . MET A 1 98 ? -4.101 -1.233 9.183 1.00 96.75 98 MET A N 1
ATOM 783 C CA . MET A 1 98 ? -2.679 -1.240 8.877 1.00 96.75 98 MET A CA 1
ATOM 784 C C . MET A 1 98 ? -2.488 -0.826 7.425 1.00 96.75 98 MET A C 1
ATOM 786 O O . MET A 1 98 ? -3.240 -1.243 6.543 1.00 96.75 98 MET A O 1
ATOM 790 N N . GLY A 1 99 ? -1.472 -0.019 7.180 1.00 96.56 99 GLY A N 1
ATOM 791 C CA . GLY A 1 99 ? -1.132 0.519 5.882 1.00 96.56 99 GLY A CA 1
ATOM 792 C C . GLY A 1 99 ? 0.364 0.430 5.628 1.00 96.56 99 GLY A C 1
ATOM 793 O O . GLY A 1 99 ? 1.181 0.574 6.540 1.00 96.56 99 GLY A O 1
ATOM 794 N N . LEU A 1 100 ? 0.698 0.198 4.366 1.00 96.44 100 LEU A N 1
ATOM 795 C CA . LEU A 1 100 ? 1.995 0.488 3.782 1.00 96.44 100 LEU A CA 1
ATOM 796 C C . LEU A 1 100 ? 1.757 1.534 2.705 1.00 96.44 100 LEU A C 1
ATOM 798 O O . LEU A 1 100 ? 0.953 1.295 1.803 1.00 96.44 100 LEU A O 1
ATOM 802 N N . ASN A 1 101 ? 2.464 2.656 2.763 1.00 96.62 101 ASN A N 1
ATOM 803 C CA . ASN A 1 101 ? 2.508 3.583 1.640 1.00 96.62 101 ASN A CA 1
ATOM 804 C C . ASN A 1 101 ? 3.946 3.764 1.176 1.00 96.62 101 ASN A C 1
ATOM 806 O O . ASN A 1 101 ? 4.883 3.738 1.963 1.00 96.62 101 ASN A O 1
ATOM 810 N N . HIS A 1 102 ? 4.106 3.936 -0.122 1.00 95.81 102 HIS A N 1
ATOM 811 C CA . HIS A 1 102 ? 5.376 4.187 -0.772 1.00 95.81 102 HIS A CA 1
ATOM 812 C C . HIS A 1 102 ? 5.170 5.299 -1.792 1.00 95.81 102 HIS A C 1
ATOM 814 O O . HIS A 1 102 ? 4.180 5.296 -2.527 1.00 95.81 102 HIS A O 1
ATOM 820 N N . SER A 1 103 ? 6.124 6.214 -1.863 1.00 96.12 103 SER A N 1
ATOM 821 C CA . SER A 1 103 ? 6.199 7.277 -2.854 1.00 96.12 103 SER A CA 1
ATOM 822 C C . SER A 1 103 ? 7.632 7.373 -3.348 1.00 96.12 103 SER A C 1
ATOM 824 O O . SER A 1 103 ? 8.560 7.372 -2.545 1.00 96.12 103 SER A O 1
ATOM 826 N N . GLN A 1 104 ? 7.821 7.460 -4.657 1.00 94.62 104 GLN A N 1
ATOM 827 C CA . GLN A 1 104 ? 9.137 7.581 -5.263 1.00 94.62 104 GLN A CA 1
ATOM 828 C C . GLN A 1 104 ? 9.119 8.625 -6.370 1.00 94.62 104 GLN A C 1
ATOM 830 O O . GLN A 1 104 ? 8.252 8.611 -7.248 1.00 94.62 104 GLN A O 1
ATOM 835 N N . ASN A 1 105 ? 10.138 9.479 -6.352 1.00 94.75 105 ASN A N 1
ATOM 836 C CA . ASN A 1 105 ? 10.443 10.408 -7.423 1.00 94.75 105 ASN A CA 1
ATOM 837 C C . ASN A 1 105 ? 11.535 9.802 -8.319 1.00 94.75 105 ASN A C 1
ATOM 839 O O . ASN A 1 105 ? 12.676 9.631 -7.907 1.00 94.75 105 ASN A O 1
ATOM 843 N N . LEU A 1 106 ? 11.207 9.461 -9.563 1.00 93.25 106 LEU A N 1
ATOM 844 C CA . LEU A 1 106 ? 12.125 8.855 -10.529 1.00 93.25 106 LEU A CA 1
ATOM 845 C C . LEU A 1 106 ? 13.228 9.818 -10.991 1.00 93.25 106 LEU A C 1
ATOM 847 O O . LEU A 1 106 ? 14.285 9.357 -11.418 1.00 93.25 106 LEU A O 1
ATOM 851 N N . SER A 1 107 ? 13.008 11.133 -10.900 1.00 91.25 107 SER A N 1
ATOM 852 C CA . SER A 1 107 ? 13.996 12.139 -11.303 1.00 91.25 107 SER A CA 1
ATOM 853 C C . SER A 1 107 ? 15.084 12.309 -10.246 1.00 91.25 107 SER A C 1
ATOM 855 O O . SER A 1 107 ? 16.268 12.262 -10.578 1.00 91.25 107 SER A O 1
ATOM 857 N N . THR A 1 108 ? 14.702 12.496 -8.979 1.00 93.31 108 THR A N 1
ATOM 858 C CA . THR A 1 108 ? 15.658 12.660 -7.867 1.00 93.31 108 THR A CA 1
ATOM 859 C C . THR A 1 108 ? 16.122 11.326 -7.287 1.00 93.31 108 THR A C 1
ATOM 861 O O . THR A 1 108 ? 17.188 11.263 -6.685 1.00 93.31 108 THR A O 1
ATOM 864 N N . ARG A 1 109 ? 15.379 10.245 -7.560 1.00 91.38 109 ARG A N 1
ATOM 865 C CA . ARG A 1 109 ? 15.526 8.897 -6.979 1.00 91.38 109 ARG A CA 1
ATOM 866 C C . ARG A 1 109 ? 15.207 8.850 -5.487 1.00 91.38 109 ARG A C 1
ATOM 868 O O . ARG A 1 109 ? 15.533 7.862 -4.835 1.00 91.38 109 ARG A O 1
ATOM 875 N N . ASP A 1 110 ? 14.531 9.875 -4.979 1.00 94.06 110 ASP A N 1
ATOM 876 C CA . ASP A 1 110 ? 14.041 9.875 -3.610 1.00 94.06 110 ASP A CA 1
ATOM 877 C C . ASP A 1 110 ? 12.930 8.842 -3.472 1.00 94.06 110 ASP A C 1
ATOM 879 O O . ASP A 1 110 ? 12.017 8.769 -4.301 1.00 94.06 110 ASP A O 1
ATOM 883 N N . VAL A 1 111 ? 13.015 8.050 -2.411 1.00 93.62 111 VAL A N 1
ATOM 884 C CA . VAL A 1 111 ? 12.035 7.033 -2.050 1.00 93.62 111 VAL A CA 1
ATOM 885 C C . VAL A 1 111 ? 11.628 7.305 -0.616 1.00 93.62 111 VAL A C 1
ATOM 887 O O . VAL A 1 111 ? 12.488 7.422 0.248 1.00 93.62 111 VAL A O 1
ATOM 890 N N . SER A 1 112 ? 10.325 7.377 -0.374 1.00 95.00 112 SER A N 1
ATOM 891 C CA . SER A 1 112 ? 9.763 7.397 0.967 1.00 95.00 112 SER A CA 1
ATOM 892 C C . SER A 1 112 ? 8.812 6.227 1.150 1.00 95.00 112 SER A C 1
ATOM 894 O O . SER A 1 112 ? 7.977 5.938 0.287 1.00 95.00 112 SER A O 1
ATOM 896 N N . ILE A 1 113 ? 8.943 5.544 2.281 1.00 94.62 113 ILE A N 1
ATOM 897 C CA . ILE A 1 113 ? 8.131 4.395 2.660 1.00 94.62 113 ILE A CA 1
ATOM 898 C C . ILE A 1 113 ? 7.607 4.621 4.070 1.00 94.62 113 ILE A C 1
ATOM 900 O O . ILE A 1 113 ? 8.367 4.780 5.021 1.00 94.62 113 ILE A O 1
ATOM 904 N N . SER A 1 114 ? 6.289 4.561 4.228 1.00 95.50 114 SER A N 1
ATOM 905 C CA . SER A 1 114 ? 5.652 4.496 5.534 1.00 95.50 114 SER A CA 1
ATOM 906 C C . SER A 1 114 ? 5.165 3.082 5.813 1.00 95.50 114 SER A C 1
ATOM 908 O O . SER A 1 114 ? 4.207 2.595 5.207 1.00 95.50 114 SER A O 1
ATOM 910 N N . PHE A 1 115 ? 5.866 2.395 6.715 1.00 93.19 115 PHE A N 1
ATOM 911 C CA . PHE A 1 115 ? 5.461 1.086 7.207 1.00 93.19 115 PHE A CA 1
ATOM 912 C C . PHE A 1 115 ? 6.121 0.741 8.556 1.00 93.19 115 PHE A C 1
ATOM 914 O O . PHE A 1 115 ? 7.343 0.854 8.689 1.00 93.19 115 PHE A O 1
ATOM 921 N N . PRO A 1 116 ? 5.352 0.242 9.540 1.00 90.94 116 PRO A N 1
ATOM 922 C CA . PRO A 1 116 ? 3.891 0.184 9.544 1.00 90.94 116 PRO A CA 1
ATOM 923 C C . PRO A 1 116 ? 3.266 1.574 9.761 1.00 90.94 116 PRO A C 1
ATOM 925 O O . PRO A 1 116 ? 3.788 2.380 10.529 1.00 90.94 116 PRO A O 1
ATOM 928 N N . ASP A 1 117 ? 2.124 1.833 9.122 1.00 94.81 117 ASP A N 1
ATOM 929 C CA . ASP A 1 117 ? 1.143 2.819 9.597 1.00 94.81 117 ASP A CA 1
ATOM 930 C C . ASP A 1 117 ? -0.079 2.043 10.097 1.00 94.81 117 ASP A C 1
ATOM 932 O O . ASP A 1 117 ? -0.885 1.549 9.313 1.00 94.81 117 ASP A O 1
ATOM 936 N N . ALA A 1 118 ? -0.154 1.816 11.404 1.00 96.69 118 ALA A N 1
ATOM 937 C CA . ALA A 1 118 ? -1.172 0.996 12.032 1.00 96.69 118 ALA A CA 1
ATOM 938 C C . ALA A 1 118 ? -1.937 1.778 13.096 1.00 96.69 118 ALA A C 1
ATOM 940 O O . ALA A 1 118 ? -1.363 2.498 13.907 1.00 96.69 118 ALA A O 1
ATOM 941 N N . THR A 1 119 ? -3.249 1.588 13.130 1.00 97.38 119 THR A N 1
ATOM 942 C CA . THR A 1 119 ? -4.133 2.122 14.162 1.00 97.38 119 THR A CA 1
ATOM 943 C C . THR A 1 119 ? -4.962 0.985 14.733 1.00 97.38 119 THR A C 1
ATOM 945 O O . THR A 1 119 ? -5.688 0.307 14.005 1.00 97.38 119 THR A O 1
ATOM 948 N N . PHE A 1 120 ? -4.878 0.786 16.042 1.00 97.62 120 PHE A N 1
ATOM 949 C CA . PHE A 1 120 ? -5.719 -0.143 16.782 1.00 97.62 120 PHE A CA 1
ATOM 950 C C . PHE A 1 120 ? -6.655 0.638 17.698 1.00 97.62 120 PHE A C 1
ATOM 952 O O . PHE A 1 120 ? -6.218 1.470 18.486 1.00 97.62 120 PHE A O 1
ATOM 959 N N . THR A 1 121 ? -7.952 0.380 17.595 1.00 97.56 121 THR A N 1
ATOM 960 C CA . THR A 1 121 ? -8.984 1.059 18.381 1.00 97.56 121 THR A CA 1
ATOM 961 C C . THR A 1 121 ? -9.863 0.040 19.085 1.00 97.56 121 THR A C 1
ATOM 963 O O . THR A 1 121 ? -10.329 -0.926 18.483 1.00 97.56 121 THR A O 1
ATOM 966 N N . VAL A 1 122 ? -10.118 0.290 20.362 1.00 96.75 122 VAL A N 1
ATOM 967 C CA . VAL A 1 122 ? -11.125 -0.374 21.179 1.00 96.75 122 VAL A CA 1
ATOM 968 C C . VAL A 1 122 ? -12.228 0.643 21.451 1.00 96.75 122 VAL A C 1
ATOM 970 O O . VAL A 1 122 ? -12.014 1.619 22.173 1.00 96.75 122 VAL A O 1
ATOM 973 N N . ASN A 1 123 ? -13.400 0.419 20.859 1.00 93.75 123 ASN A N 1
ATOM 974 C CA . ASN A 1 123 ? -14.606 1.193 21.137 1.00 93.75 123 ASN A CA 1
ATOM 975 C C . ASN A 1 123 ? -14.963 1.080 22.622 1.00 93.75 123 ASN A C 1
ATOM 977 O O . ASN A 1 123 ? -14.681 0.062 23.256 1.00 93.75 123 ASN A O 1
ATOM 981 N N . THR A 1 124 ? -15.606 2.114 23.160 1.00 94.06 124 THR A N 1
ATOM 982 C CA . THR A 1 124 ? -15.951 2.177 24.580 1.00 94.06 124 THR A CA 1
ATOM 983 C C . THR A 1 124 ? -16.722 0.937 25.021 1.00 94.06 124 THR A C 1
ATOM 985 O O . THR A 1 124 ? -17.791 0.630 24.495 1.00 94.06 124 THR A O 1
ATOM 988 N N . ILE A 1 125 ? -16.174 0.239 26.009 1.00 93.38 125 ILE A N 1
ATOM 989 C CA . ILE A 1 125 ? -16.843 -0.837 26.731 1.00 93.38 125 ILE A CA 1
ATOM 990 C C . ILE A 1 125 ? -17.226 -0.358 28.119 1.00 93.38 125 ILE A C 1
ATOM 992 O O . ILE A 1 125 ? -16.460 0.352 28.761 1.00 93.38 125 ILE A O 1
ATOM 996 N N . TYR A 1 126 ? -18.387 -0.791 28.596 1.00 93.88 126 TYR A N 1
ATOM 997 C CA . TYR A 1 126 ? -18.849 -0.541 29.958 1.00 93.88 126 TYR A CA 1
ATOM 998 C C . TYR A 1 126 ? -18.748 -1.848 30.746 1.00 93.88 126 TYR A C 1
ATOM 1000 O O . TYR A 1 126 ? -19.717 -2.604 30.797 1.00 93.88 126 TYR A O 1
ATOM 1008 N N . PRO A 1 127 ? -17.568 -2.188 31.301 1.00 91.12 127 PRO A N 1
ATOM 1009 C CA . PRO A 1 127 ? -17.312 -3.517 31.862 1.00 91.12 127 PRO A CA 1
ATOM 1010 C C . PRO A 1 127 ? -18.228 -3.871 33.037 1.00 91.12 127 PRO A C 1
ATOM 1012 O O . PRO A 1 127 ? -18.447 -5.050 33.299 1.00 91.12 127 PRO A O 1
ATOM 1015 N N . PHE A 1 128 ? -18.769 -2.868 33.731 1.00 92.88 128 PHE A N 1
ATOM 1016 C CA . PHE A 1 128 ? -19.663 -3.068 34.868 1.00 92.88 128 PHE A CA 1
ATOM 1017 C C . PHE A 1 128 ? -21.148 -2.957 34.509 1.00 92.88 128 PHE A C 1
ATOM 1019 O O . PHE A 1 128 ? -21.985 -3.199 35.374 1.00 92.88 128 PHE A O 1
ATOM 1026 N N . GLN A 1 129 ? -21.491 -2.591 33.270 1.00 91.00 129 GLN A N 1
ATOM 1027 C CA . GLN A 1 129 ? -22.883 -2.498 32.843 1.00 91.00 129 GLN A CA 1
ATOM 1028 C C . GLN A 1 129 ? -23.428 -3.904 32.539 1.00 91.00 129 GLN A C 1
ATOM 1030 O O . GLN A 1 129 ? -22.869 -4.606 31.689 1.00 91.00 129 GLN A O 1
ATOM 1035 N N .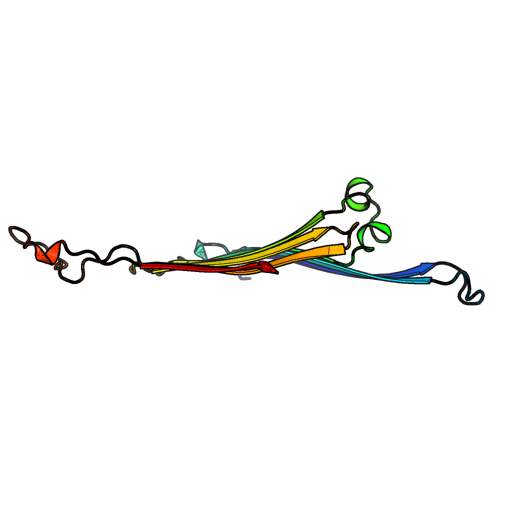 PRO A 1 130 ? -24.517 -4.344 33.197 1.00 86.81 130 PRO A N 1
ATOM 1036 C CA . PRO A 1 130 ? -25.147 -5.619 32.881 1.00 86.81 130 PRO A CA 1
ATOM 1037 C C . PRO A 1 130 ? -25.765 -5.585 31.476 1.00 86.81 130 PRO A C 1
ATOM 1039 O O . PRO A 1 130 ? -26.189 -4.537 30.989 1.00 86.81 130 PRO A O 1
ATOM 1042 N N . LYS A 1 131 ? -25.833 -6.750 30.816 1.00 85.56 131 LYS A N 1
ATOM 1043 C CA . LYS A 1 131 ? -26.401 -6.871 29.458 1.00 85.56 131 LYS A CA 1
ATOM 1044 C C . LYS A 1 131 ? -27.874 -6.466 29.397 1.00 85.56 131 LYS A C 1
ATOM 1046 O O . LYS A 1 131 ? -28.301 -5.882 28.408 1.00 85.56 131 LYS A O 1
ATOM 1051 N N . GLU A 1 132 ? -28.622 -6.775 30.450 1.00 86.12 132 GLU A N 1
ATOM 1052 C CA . GLU A 1 132 ? -30.007 -6.356 30.633 1.00 86.12 132 GLU A CA 1
ATOM 1053 C C . GLU A 1 132 ? -30.059 -5.390 31.811 1.00 86.12 132 GLU A C 1
ATOM 1055 O O . GLU A 1 132 ? -29.668 -5.727 32.930 1.00 86.12 132 GLU A O 1
ATOM 1060 N N . MET A 1 133 ? -30.503 -4.164 31.549 1.00 82.88 133 MET A N 1
ATOM 1061 C CA . MET A 1 133 ? -30.679 -3.167 32.594 1.00 82.88 133 MET A CA 1
ATOM 1062 C C . MET A 1 133 ? -32.079 -3.291 33.183 1.00 82.88 133 MET A C 1
ATOM 1064 O O . MET A 1 133 ? -33.068 -3.033 32.501 1.00 82.88 133 MET A O 1
ATOM 1068 N N . VAL A 1 134 ? -32.155 -3.637 34.466 1.00 84.31 134 VAL A N 1
ATOM 1069 C CA . VAL A 1 134 ? -33.401 -3.620 35.236 1.00 84.31 134 VAL A CA 1
ATOM 1070 C C . VAL A 1 134 ? -33.255 -2.601 36.363 1.00 84.31 134 VAL A C 1
ATOM 1072 O O . VAL A 1 134 ? -32.363 -2.709 37.201 1.00 84.31 134 VAL A O 1
ATOM 1075 N N . GLY A 1 135 ? -34.135 -1.599 36.387 1.00 85.69 135 GLY A N 1
ATOM 1076 C CA . GLY A 1 135 ? -34.136 -0.549 37.408 1.00 85.69 135 GLY A CA 1
ATOM 1077 C C . GLY A 1 135 ? -33.209 0.637 37.109 1.00 85.69 135 GLY A C 1
ATOM 1078 O O . GLY A 1 135 ? -32.846 0.904 35.964 1.00 85.69 135 GLY A O 1
ATOM 1079 N N . LYS A 1 136 ? -32.881 1.414 38.152 1.00 87.25 136 LYS A N 1
ATOM 1080 C CA . LYS A 1 136 ? -32.053 2.626 38.027 1.00 87.25 136 LYS A CA 1
ATOM 1081 C C . LYS A 1 136 ? -30.562 2.250 37.943 1.00 87.25 136 LYS A C 1
ATOM 1083 O O . LYS A 1 136 ? -30.086 1.579 38.859 1.00 87.25 136 LYS A O 1
ATOM 1088 N N . PRO A 1 137 ? -29.818 2.719 36.922 1.00 86.44 137 PRO A N 1
ATOM 1089 C CA . PRO A 1 137 ? -28.398 2.411 36.777 1.00 86.44 137 PRO A CA 1
ATOM 1090 C C . PRO A 1 137 ? -27.573 2.961 37.933 1.00 86.44 137 PRO A C 1
ATOM 1092 O O . PRO A 1 137 ? -27.729 4.123 38.328 1.00 86.44 137 PRO A O 1
ATOM 1095 N N . LYS A 1 138 ? -26.637 2.152 38.419 1.00 91.88 138 LYS A N 1
ATOM 1096 C CA . LYS A 1 138 ? -25.652 2.583 39.414 1.00 91.88 138 LYS A CA 1
ATOM 1097 C C . LYS A 1 138 ? -24.552 3.392 38.731 1.00 91.88 138 LYS A C 1
ATOM 1099 O O . LYS A 1 138 ? -24.288 3.250 37.540 1.00 91.88 138 LYS A O 1
ATOM 1104 N N . TRP A 1 139 ? -23.893 4.270 39.483 1.00 90.56 139 TRP A N 1
ATOM 1105 C CA . TRP A 1 139 ? -22.887 5.178 38.920 1.00 90.56 139 TRP A CA 1
ATOM 1106 C C . TRP A 1 139 ? -21.708 4.430 38.274 1.00 90.56 139 TRP A C 1
ATOM 1108 O O . TRP A 1 139 ? -21.226 4.849 37.226 1.00 90.56 139 TRP A O 1
ATOM 1118 N N . TYR A 1 140 ? -21.289 3.297 38.850 1.00 89.94 140 TYR A N 1
ATOM 1119 C CA . TYR A 1 140 ? -20.158 2.515 38.349 1.00 89.94 140 TYR A CA 1
ATOM 1120 C C . TYR A 1 140 ? -20.467 1.793 37.028 1.00 89.94 140 TYR A C 1
ATOM 1122 O O . TYR A 1 140 ? -19.561 1.513 36.251 1.00 89.94 140 TYR A O 1
ATOM 1130 N N . GLU A 1 141 ? -21.744 1.536 36.730 1.00 91.06 141 GLU A N 1
ATOM 1131 C CA . GLU A 1 141 ? -22.186 0.925 35.466 1.00 91.06 141 GLU A CA 1
ATOM 1132 C C . GLU A 1 141 ? -21.986 1.885 34.285 1.00 91.06 141 GLU A C 1
ATOM 1134 O O . GLU A 1 141 ? -21.959 1.464 33.137 1.00 91.06 141 GLU A O 1
ATOM 1139 N N . LYS A 1 142 ? -21.779 3.177 34.566 1.00 90.12 142 LYS A N 1
ATOM 1140 C CA . LYS A 1 142 ? -21.494 4.217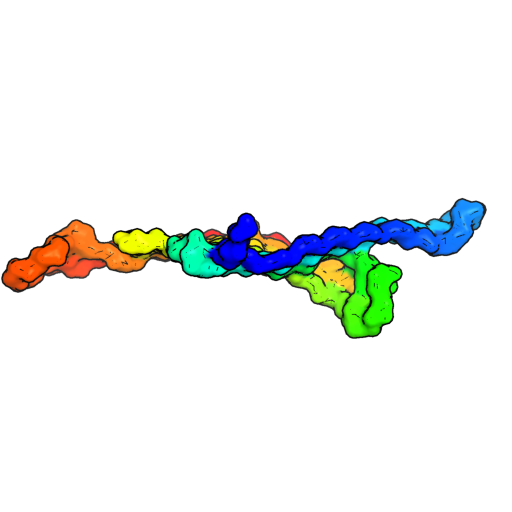 33.571 1.00 90.12 142 LYS A CA 1
ATOM 1141 C C . LYS A 1 142 ? -19.999 4.410 33.306 1.00 90.12 142 LYS A C 1
ATOM 1143 O O . LYS A 1 142 ? -19.638 5.280 32.516 1.00 90.12 142 LYS A O 1
ATOM 1148 N N . ILE A 1 143 ? -19.121 3.640 33.955 1.00 91.88 143 ILE A N 1
ATOM 1149 C CA . ILE A 1 143 ? -17.676 3.710 33.708 1.00 91.88 143 ILE A CA 1
ATOM 1150 C C . ILE A 1 143 ? -17.385 3.042 32.365 1.00 91.88 143 ILE A C 1
ATOM 1152 O O . ILE A 1 143 ? -17.564 1.834 32.217 1.00 91.88 143 ILE A O 1
ATOM 1156 N N . GLY A 1 144 ? -16.939 3.840 31.397 1.00 93.88 144 GLY A N 1
ATOM 1157 C CA . GLY A 1 144 ? -16.528 3.382 30.075 1.00 93.88 144 GLY A CA 1
ATOM 1158 C C . GLY A 1 144 ? -15.007 3.325 29.946 1.00 93.88 144 GLY A C 1
ATOM 1159 O O . GLY A 1 144 ? -14.313 4.232 30.398 1.00 93.88 144 GLY A O 1
ATOM 1160 N N . ILE A 1 145 ? -14.491 2.282 29.300 1.00 94.25 145 ILE A N 1
ATOM 1161 C CA . ILE A 1 145 ? -13.074 2.130 28.958 1.00 94.25 145 ILE A CA 1
ATOM 1162 C C . ILE A 1 145 ? -12.957 2.065 27.439 1.00 94.25 145 ILE A C 1
ATOM 1164 O O . ILE A 1 145 ? -13.620 1.252 26.798 1.00 94.25 145 ILE A O 1
ATOM 1168 N N . SER A 1 146 ? -12.101 2.897 26.860 1.00 95.06 146 SER A N 1
ATOM 1169 C CA . SER A 1 146 ? -11.744 2.864 25.442 1.00 95.06 146 SER A CA 1
ATOM 1170 C C . SER A 1 146 ? -10.225 2.906 25.290 1.00 95.06 146 SER A C 1
ATOM 1172 O O . SER A 1 146 ? -9.501 3.249 26.225 1.00 95.06 146 SER A O 1
ATOM 1174 N N . TYR A 1 147 ? -9.730 2.516 24.117 1.00 96.19 147 TYR A N 1
ATOM 1175 C CA . TYR A 1 147 ? -8.301 2.557 23.813 1.00 96.19 147 TYR A CA 1
ATOM 1176 C C . TYR A 1 147 ? -8.083 2.921 22.349 1.00 96.19 147 TYR A C 1
ATOM 1178 O O . TYR A 1 147 ? -8.779 2.422 21.469 1.00 96.19 147 TYR A O 1
ATOM 1186 N N . ASN A 1 148 ? -7.095 3.764 22.080 1.00 96.69 148 ASN A N 1
ATOM 1187 C CA . ASN A 1 148 ? -6.644 4.072 20.732 1.00 96.69 148 ASN A CA 1
ATOM 1188 C C . ASN A 1 148 ? -5.114 4.070 20.733 1.00 96.69 148 ASN A C 1
ATOM 1190 O O . ASN A 1 148 ? -4.489 4.801 21.496 1.00 96.69 148 ASN A O 1
ATOM 1194 N N . GLY A 1 149 ? -4.528 3.203 19.915 1.00 97.38 149 GLY A N 1
ATOM 1195 C CA . GLY A 1 149 ? -3.092 3.087 19.721 1.00 97.38 149 GLY A CA 1
ATOM 1196 C C . GLY A 1 149 ? -2.749 3.352 18.264 1.00 97.38 149 GLY A C 1
ATOM 1197 O O . GLY A 1 149 ? -3.358 2.766 17.368 1.00 97.38 149 GLY A O 1
ATOM 1198 N N . VAL A 1 150 ? -1.765 4.215 18.034 1.00 96.69 150 VAL A N 1
ATOM 1199 C CA . VAL A 1 150 ? -1.256 4.549 16.702 1.00 96.69 150 VAL A CA 1
ATOM 1200 C C . VAL A 1 150 ? 0.226 4.208 16.654 1.00 96.69 150 VAL A C 1
ATOM 1202 O O . VAL A 1 150 ? 0.991 4.600 17.531 1.00 96.69 150 VAL A O 1
ATOM 1205 N N . LEU A 1 151 ? 0.626 3.477 15.620 1.00 96.19 151 LEU A N 1
ATOM 1206 C CA . LEU A 1 151 ? 2.007 3.133 15.313 1.00 96.19 151 LEU A CA 1
ATOM 1207 C C . LEU A 1 151 ? 2.298 3.641 13.909 1.00 96.19 151 LEU A C 1
ATOM 1209 O O . LEU A 1 151 ? 1.708 3.159 12.948 1.00 96.19 151 LEU A O 1
ATOM 1213 N N . ARG A 1 152 ? 3.194 4.616 13.784 1.00 94.69 152 ARG A N 1
ATOM 1214 C CA . ARG A 1 152 ? 3.585 5.178 12.493 1.00 94.69 152 ARG A CA 1
ATOM 1215 C C . ARG A 1 152 ? 5.096 5.183 12.385 1.00 94.69 152 ARG A C 1
ATOM 1217 O O . ARG A 1 152 ? 5.771 5.743 13.242 1.00 94.69 152 ARG A O 1
ATOM 1224 N N . ASN A 1 153 ? 5.597 4.586 11.315 1.00 93.62 153 ASN A N 1
ATOM 1225 C CA . ASN A 1 153 ? 7.001 4.622 10.945 1.00 93.62 153 ASN A CA 1
ATOM 1226 C C . ASN A 1 153 ? 7.134 5.135 9.509 1.00 93.62 153 ASN A C 1
ATOM 1228 O O . ASN A 1 153 ? 6.371 4.719 8.635 1.00 93.62 153 ASN A O 1
ATOM 1232 N N . GLN A 1 154 ? 8.073 6.049 9.285 1.00 90.75 154 GLN A N 1
ATOM 1233 C CA . GLN A 1 154 ? 8.347 6.673 7.994 1.00 90.75 154 GLN A CA 1
ATOM 1234 C C . GLN A 1 154 ? 9.856 6.682 7.767 1.00 90.75 154 GLN A C 1
ATOM 1236 O O . GLN A 1 154 ? 10.607 7.059 8.666 1.00 90.75 154 GLN A O 1
ATOM 1241 N N . ALA A 1 155 ? 10.264 6.254 6.578 1.00 83.31 155 ALA A N 1
ATOM 1242 C CA . ALA A 1 155 ? 11.634 6.249 6.089 1.00 83.31 155 ALA A CA 1
ATOM 1243 C C . ALA A 1 155 ? 11.702 6.886 4.698 1.00 83.31 155 ALA A C 1
ATOM 1245 O O . ALA A 1 155 ? 10.648 6.935 4.009 1.00 83.31 155 ALA A O 1
#

Solvent-accessible surface area (backbone atoms only — not comparable to full-atom values): 8585 Å² total; per-residue (Å²): 136,87,78,74,50,59,51,70,52,78,49,79,48,77,48,78,49,75,40,68,52,83,90,44,69,93,60,39,48,74,47,81,30,37,38,42,37,31,41,36,39,48,38,50,85,63,39,74,48,43,46,45,39,33,46,38,36,49,63,44,56,59,26,35,70,74,76,53,88,53,67,71,57,36,72,52,40,75,44,45,25,40,36,42,38,36,39,40,46,85,99,51,55,44,36,39,38,40,32,39,40,36,42,33,33,37,81,84,64,48,66,39,40,32,57,56,37,33,40,41,36,35,51,75,39,42,86,63,42,65,95,72,84,80,81,84,83,57,78,67,35,69,46,65,51,66,47,78,47,78,46,77,37,76,80

Foldseek 3Di:
DDPAFKDKDKDKDWDKDWFDDPVPVVTTDIDTKIWIFIWMWGHCVNPPQKTKTKGDIDMALCCLCPPDDDPVSNPDQKGKIKIKIKGDDPPFQKIKIWMWIWIAGSVVRDIKIKPTFMKIKGDWDQVQADPDDDDDDDPSSPDIDIDIDTDIDMD

Secondary structure (DSSP, 8-state):
---SSEEEEEEEEEEEEEES-TT-TTT-EEEEEEEEEEEEEE-TTTSTTEEEEEEEEEE-TTHHHHS---HHHHH--EEEEEEEEEEE-TTSSEEEEEEEEEEEETTT--EEEEEEEEEEEEEEE-TTS-SS--SSPPGGGG--EEEEEEEEEE-

Nearest PDB structures (foldseek):
  4q35-assembly1_A  TM=6.583E-01  e=7.063E-02  Shigella flexneri
  4rhb-assembly1_A  TM=6.540E-01  e=3.139E-01  Escherichia coli K-12
  4n4r-assembly1_A  TM=5.675E-01  e=2.536E-01  Salmonella enterica subsp. enterica serovar Typhimurium str. LT2
  5iv8-assembly2_C  TM=6.663E-01  e=2.376E+00  Klebsiella pneumoniae

pLDDT: mean 90.85, std 7.69, range [45.59, 97.62]

Radius of gyration: 24.87 Å; Cα contacts (8 Å, |Δi|>4): 329; chains: 1; bounding box: 68×34×69 Å

Sequence (155 aa):
RKRYKYNGGLNLSFANTRFGDPAVKSEFSTSKDFRVTWNHSMDSKARPGVNFGAAVNFGTSSYNRYNVYDYNTRVNNNIGSSITFSKSWIGKPYNLTMGLNHSQNLSTRDVSISFPDATFTVNTIYPFQPKEMVGKPKWYEKIGISYNGVLRNQA